Protein AF-A0A353QF83-F1 (afdb_monomer)

Solvent-accessible surface area (backbone atoms only — not comparable to full-atom values): 4524 Å² total; per-residue (Å²): 140,53,66,69,57,52,54,50,53,54,29,26,77,66,37,43,73,87,85,41,61,67,60,50,41,34,74,76,37,52,72,60,32,71,74,39,62,89,53,36,39,64,54,56,42,70,54,88,84,86,89,86,88,88,84,80,87,89,74,81,78,86,79,77,78,79,86,126

Radius of gyration: 19.53 Å; Cα contacts (8 Å, |Δi|>4): 35; chains: 1; bounding box: 42×26×56 Å

Secondary structure (DSSP, 8-state):
--HHHHHHHHHHHTT--TT-HHHHHHHH-HHHHHHHTTSHHHHHHT----------------------

Sequence (68 aa):
ADAIKQAVTKAQSYGSDVFGFGGQLFRKNPKLWKQYRETWPELFSNAEVQSDASGTIIRTGIIRQSSS

pLDDT: mean 90.13, std 13.67, range [46.59, 98.44]

Structure (mmCIF, N/CA/C/O backbone):
data_AF-A0A353QF83-F1
#
_entry.id   AF-A0A353QF83-F1
#
loop_
_atom_site.group_PDB
_atom_site.id
_atom_site.type_symbol
_atom_site.label_atom_id
_atom_site.label_alt_id
_atom_site.label_comp_id
_atom_site.label_asym_id
_atom_site.label_entity_id
_atom_site.label_seq_id
_atom_site.pdbx_PDB_ins_code
_atom_site.Cartn_x
_atom_site.Cartn_y
_atom_sit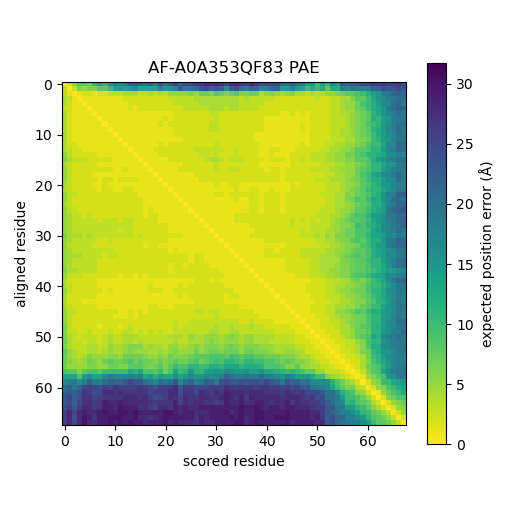e.Cartn_z
_atom_site.occupancy
_atom_site.B_iso_or_equiv
_atom_site.auth_seq_id
_atom_site.auth_comp_id
_atom_site.auth_asym_id
_atom_site.auth_atom_id
_atom_site.pdbx_PDB_model_num
ATOM 1 N N . ALA A 1 1 ? 14.236 0.630 -10.588 1.00 54.31 1 ALA A N 1
ATOM 2 C CA . ALA A 1 1 ? 13.206 -0.160 -9.881 1.00 54.31 1 ALA A CA 1
ATOM 3 C C . ALA A 1 1 ? 12.204 0.750 -9.149 1.00 54.31 1 ALA A C 1
ATOM 5 O O . ALA A 1 1 ? 11.840 0.470 -8.019 1.00 54.31 1 ALA A O 1
ATOM 6 N N . ASP A 1 2 ? 11.756 1.847 -9.773 1.00 75.38 2 ASP A N 1
ATOM 7 C CA . ASP A 1 2 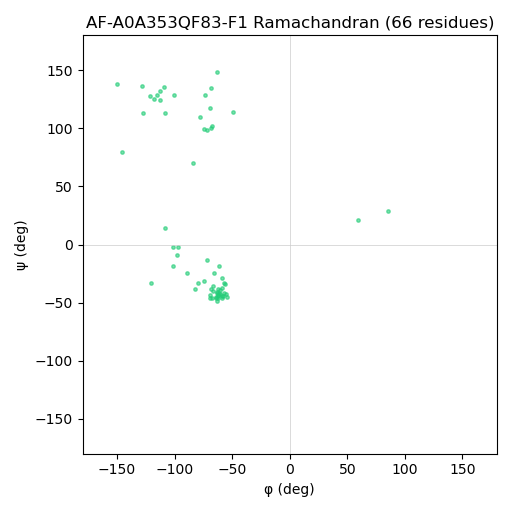? 11.245 3.002 -9.010 1.00 75.38 2 ASP A CA 1
ATOM 8 C C . ASP A 1 2 ? 9.778 3.372 -9.315 1.00 75.38 2 ASP A C 1
ATOM 10 O O . ASP A 1 2 ? 9.029 3.736 -8.417 1.00 75.38 2 ASP A O 1
ATOM 14 N N . ALA A 1 3 ? 9.306 3.179 -10.553 1.00 90.38 3 ALA A N 1
ATOM 15 C CA . ALA A 1 3 ? 7.964 3.610 -10.967 1.00 90.38 3 ALA A CA 1
ATOM 16 C C . ALA A 1 3 ? 6.811 2.933 -10.196 1.00 90.38 3 ALA A C 1
ATOM 18 O O . ALA A 1 3 ? 5.835 3.595 -9.854 1.00 90.38 3 ALA A O 1
ATOM 19 N N . ILE A 1 4 ? 6.929 1.634 -9.883 1.00 93.12 4 ILE A N 1
ATOM 20 C CA . ILE A 1 4 ? 5.920 0.914 -9.085 1.00 93.12 4 ILE A CA 1
ATOM 21 C C . ILE A 1 4 ? 5.836 1.520 -7.683 1.00 93.12 4 ILE A C 1
ATOM 23 O O . ILE A 1 4 ? 4.748 1.851 -7.217 1.00 93.12 4 ILE A O 1
ATOM 27 N N . LYS A 1 5 ? 6.987 1.718 -7.032 1.00 93.31 5 LYS A N 1
ATOM 28 C CA . LYS A 1 5 ? 7.043 2.285 -5.685 1.00 93.31 5 LYS A CA 1
ATOM 29 C C . LYS A 1 5 ? 6.489 3.708 -5.665 1.00 93.31 5 LYS A C 1
ATOM 31 O O . LYS A 1 5 ? 5.639 4.001 -4.837 1.00 93.31 5 LYS A O 1
ATOM 36 N N . GLN A 1 6 ? 6.883 4.556 -6.617 1.00 95.12 6 GLN A N 1
ATOM 37 C CA . GLN A 1 6 ? 6.361 5.921 -6.733 1.00 95.12 6 GLN A CA 1
ATOM 38 C C . GLN A 1 6 ? 4.839 5.957 -6.921 1.00 95.12 6 GLN A C 1
ATOM 40 O O . GLN A 1 6 ? 4.161 6.753 -6.271 1.00 95.12 6 GLN A O 1
ATOM 45 N N . ALA A 1 7 ? 4.289 5.092 -7.779 1.00 96.25 7 ALA A N 1
ATOM 46 C CA . ALA A 1 7 ? 2.850 5.031 -8.018 1.00 96.25 7 ALA A CA 1
ATOM 47 C C . ALA A 1 7 ? 2.083 4.635 -6.747 1.00 96.25 7 ALA A C 1
ATOM 49 O O . ALA A 1 7 ? 1.068 5.251 -6.415 1.00 96.25 7 ALA A O 1
ATOM 50 N N . VAL A 1 8 ? 2.603 3.659 -5.998 1.00 96.88 8 VAL A N 1
ATOM 51 C CA . VAL A 1 8 ? 2.013 3.239 -4.722 1.00 96.88 8 VAL A CA 1
ATOM 52 C C . VAL A 1 8 ? 2.149 4.330 -3.662 1.00 96.88 8 VAL A C 1
ATOM 54 O O . VAL A 1 8 ? 1.148 4.683 -3.048 1.00 96.88 8 VAL A O 1
ATOM 57 N N . THR A 1 9 ? 3.322 4.947 -3.502 1.00 96.75 9 THR A N 1
ATOM 58 C CA . THR A 1 9 ? 3.518 6.068 -2.565 1.00 96.75 9 THR A CA 1
ATOM 59 C C . THR A 1 9 ? 2.589 7.239 -2.886 1.00 96.75 9 THR A C 1
ATOM 61 O O . THR A 1 9 ? 2.038 7.869 -1.983 1.00 96.75 9 THR A O 1
ATOM 64 N N . LYS A 1 10 ? 2.346 7.517 -4.172 1.00 97.88 10 LYS A N 1
ATOM 65 C CA . LYS A 1 10 ? 1.387 8.544 -4.582 1.00 97.88 10 LYS A CA 1
ATOM 66 C C . LYS A 1 10 ? -0.034 8.182 -4.153 1.00 97.88 10 LYS A C 1
ATOM 68 O O . LYS A 1 10 ? -0.712 9.026 -3.576 1.00 97.88 10 LYS A O 1
ATOM 73 N N . ALA A 1 11 ? -0.460 6.941 -4.369 1.00 98.19 11 ALA A N 1
ATOM 74 C CA . ALA A 1 11 ? -1.758 6.448 -3.913 1.00 98.19 11 ALA A CA 1
ATOM 75 C C . ALA A 1 11 ? -1.902 6.510 -2.375 1.00 98.19 11 ALA A C 1
ATOM 77 O O . ALA A 1 11 ? -2.917 6.994 -1.868 1.00 98.19 11 ALA A O 1
ATOM 78 N N . GLN A 1 12 ? -0.853 6.128 -1.638 1.00 98.31 12 GLN A N 1
ATOM 79 C CA . GLN A 1 12 ?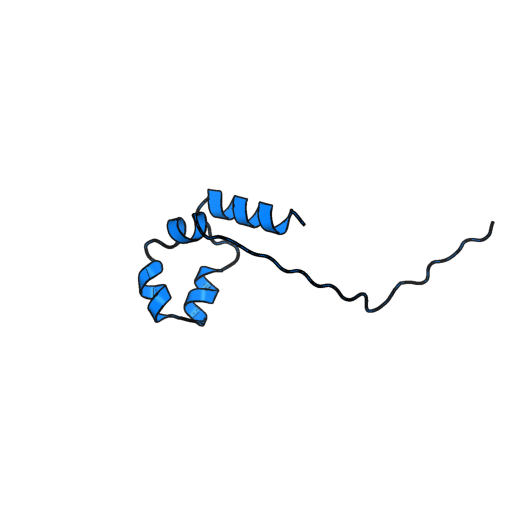 -0.774 6.230 -0.176 1.00 98.31 12 GLN A CA 1
ATOM 80 C C . GLN A 1 12 ? -0.886 7.678 0.315 1.00 98.31 12 GLN A C 1
ATOM 82 O O . GLN A 1 12 ? -1.603 7.938 1.272 1.00 98.31 12 GLN A O 1
ATOM 87 N N . SER A 1 13 ? -0.283 8.653 -0.379 1.00 98.25 13 SER A N 1
ATOM 88 C CA . SER A 1 13 ? -0.420 10.075 -0.009 1.00 98.25 13 SER A CA 1
ATOM 89 C C . SER A 1 13 ? -1.862 10.599 -0.073 1.00 98.25 13 SER A C 1
ATOM 91 O O . SER A 1 13 ? -2.174 11.615 0.542 1.00 98.25 13 SER A O 1
ATOM 93 N N . TYR A 1 14 ? -2.745 9.900 -0.792 1.00 97.88 14 TYR A N 1
ATOM 94 C CA . TYR A 1 14 ? -4.173 10.205 -0.878 1.00 97.88 14 TYR A CA 1
ATOM 95 C C . TYR A 1 14 ? -5.047 9.303 0.006 1.00 97.88 14 TYR A C 1
ATOM 97 O O . TYR A 1 14 ? -6.267 9.460 -0.009 1.00 97.88 14 TYR A O 1
ATOM 105 N N . GLY A 1 15 ? -4.471 8.323 0.715 1.00 97.50 15 GLY A N 1
ATOM 106 C CA . GLY A 1 15 ? -5.235 7.272 1.401 1.00 97.50 15 GLY A CA 1
ATOM 107 C C . GLY A 1 15 ? -6.112 6.443 0.459 1.00 97.50 15 GLY A C 1
ATOM 108 O O . GLY A 1 15 ? -7.095 5.844 0.891 1.00 97.50 15 GLY A O 1
ATOM 109 N N . SER A 1 16 ? -5.794 6.435 -0.839 1.00 97.62 16 SER A N 1
ATOM 110 C CA . SER A 1 16 ? -6.639 5.846 -1.873 1.00 97.62 16 SER A CA 1
ATOM 111 C C . SER A 1 16 ? -6.025 4.557 -2.396 1.00 97.62 16 SER A C 1
ATOM 113 O O . SER A 1 16 ? -4.991 4.565 -3.058 1.00 97.62 16 SER A O 1
ATOM 115 N N . ASP A 1 17 ? 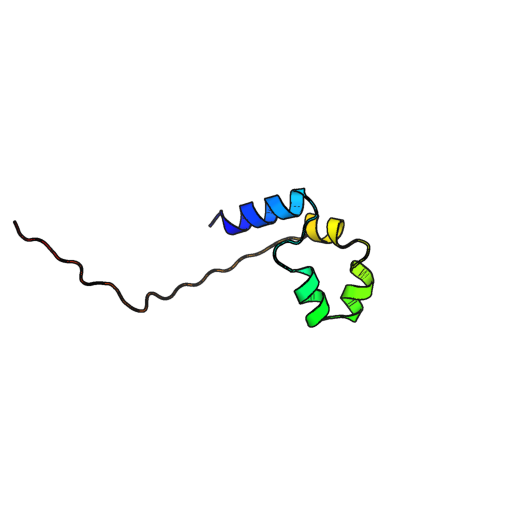-6.684 3.436 -2.129 1.00 97.56 17 ASP A N 1
ATOM 116 C CA . ASP A 1 17 ? -6.259 2.117 -2.591 1.00 97.56 17 ASP A CA 1
ATOM 117 C C . ASP A 1 17 ? -6.744 1.834 -4.025 1.00 97.56 17 ASP A C 1
ATOM 119 O O . ASP A 1 17 ? -7.630 1.015 -4.271 1.00 97.56 17 ASP A O 1
ATOM 123 N N . VAL A 1 18 ? -6.158 2.538 -4.995 1.00 97.62 18 VAL A N 1
ATOM 124 C CA . VAL A 1 18 ? -6.509 2.404 -6.423 1.00 97.62 18 VAL A CA 1
ATOM 125 C C . VAL A 1 18 ? -6.025 1.091 -7.053 1.00 97.62 18 VAL A C 1
ATOM 127 O O . VAL A 1 18 ? -6.461 0.732 -8.144 1.00 97.62 18 VAL A O 1
ATOM 130 N N . PHE A 1 19 ? -5.131 0.367 -6.373 1.00 96.50 19 PHE A N 1
ATOM 131 C CA . PHE A 1 19 ? -4.550 -0.894 -6.846 1.00 96.50 19 PHE A CA 1
ATOM 132 C C . PHE A 1 19 ? -5.252 -2.137 -6.271 1.00 96.50 19 PHE A C 1
ATOM 134 O O . PHE A 1 19 ? -5.012 -3.250 -6.741 1.00 96.50 19 PHE A O 1
ATOM 141 N N . GLY A 1 20 ? -6.151 -1.966 -5.295 1.00 97.06 20 GLY A N 1
ATOM 142 C CA . GLY A 1 20 ? -7.045 -3.015 -4.804 1.00 97.06 20 GLY A CA 1
ATOM 143 C C . GLY A 1 20 ? -6.454 -3.927 -3.725 1.00 97.06 20 GLY A C 1
ATOM 144 O O . GLY A 1 20 ? -6.874 -5.086 -3.613 1.00 97.06 20 GLY A O 1
ATOM 145 N N . PHE A 1 21 ? -5.515 -3.439 -2.913 1.00 97.38 21 PHE A N 1
ATOM 146 C CA . PHE A 1 21 ? -4.931 -4.190 -1.795 1.00 97.38 21 PHE A CA 1
ATOM 147 C C . PHE A 1 21 ? -5.994 -4.660 -0.786 1.00 97.38 21 PHE A C 1
ATOM 149 O O . PHE A 1 21 ? -6.012 -5.831 -0.400 1.00 97.38 21 PHE A O 1
ATOM 156 N N . GLY A 1 22 ? -6.932 -3.791 -0.414 1.00 97.50 22 GLY A N 1
ATOM 157 C CA . GLY A 1 22 ? -8.028 -4.074 0.512 1.00 97.50 22 GLY A CA 1
ATOM 158 C C . GLY A 1 22 ? -9.008 -5.091 -0.061 1.00 97.50 22 GLY A C 1
ATOM 159 O O . GLY A 1 22 ? -9.459 -5.996 0.641 1.00 97.50 22 GLY A O 1
ATOM 160 N N . GLY A 1 23 ? -9.246 -5.037 -1.375 1.00 98.06 23 GLY A N 1
ATOM 161 C CA . GLY A 1 23 ? -10.014 -6.059 -2.087 1.00 98.06 23 GLY A CA 1
ATOM 162 C C . GLY A 1 23 ? -9.353 -7.439 -2.013 1.00 98.06 23 GLY A C 1
ATOM 163 O O . GLY A 1 23 ? -10.026 -8.443 -1.76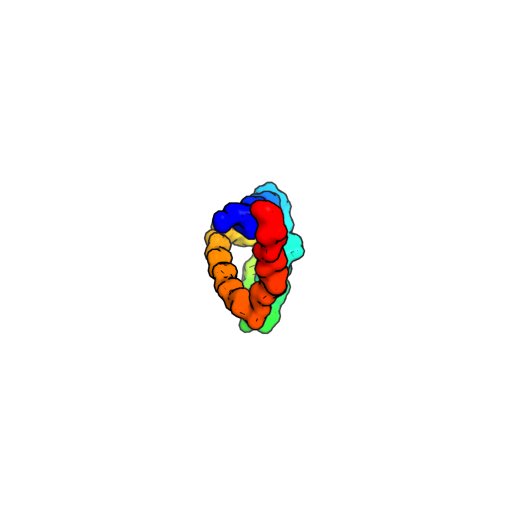7 1.00 98.06 23 GLY A O 1
ATOM 164 N N . GLN A 1 24 ? -8.028 -7.504 -2.158 1.00 98.00 24 GLN A N 1
ATOM 165 C CA . GLN A 1 24 ? -7.277 -8.751 -1.995 1.00 98.00 24 GLN A CA 1
ATOM 166 C C . GLN A 1 24 ? -7.274 -9.239 -0.540 1.00 98.00 24 GLN A C 1
ATOM 168 O O . GLN A 1 24 ? -7.414 -10.444 -0.308 1.00 98.00 24 GLN A O 1
ATOM 173 N N . LEU A 1 25 ? -7.183 -8.330 0.437 1.00 97.75 25 LEU A N 1
ATOM 174 C CA . LEU A 1 25 ? -7.310 -8.659 1.857 1.00 97.75 25 LEU A CA 1
ATOM 175 C C . LEU A 1 25 ? -8.695 -9.233 2.174 1.00 97.75 25 LEU A C 1
ATOM 177 O O . LEU A 1 25 ? -8.781 -10.262 2.838 1.00 97.75 25 LEU A O 1
ATOM 181 N N . PHE A 1 26 ? -9.767 -8.640 1.649 1.00 98.12 26 PHE A N 1
ATOM 182 C CA . PHE A 1 26 ? -11.125 -9.161 1.795 1.00 98.12 26 PHE A CA 1
ATOM 183 C C . PHE A 1 26 ? -11.269 -10.578 1.229 1.00 98.12 26 PHE A C 1
ATOM 185 O O . PHE A 1 26 ? -11.814 -11.450 1.905 1.00 98.12 26 PHE A O 1
ATOM 192 N N . ARG A 1 27 ? -10.740 -10.829 0.022 1.00 98.38 27 ARG A N 1
ATOM 193 C CA . ARG A 1 27 ? -10.796 -12.152 -0.625 1.00 98.38 27 ARG A CA 1
ATOM 194 C C . ARG A 1 27 ? -10.036 -13.221 0.159 1.00 98.38 27 ARG A C 1
ATOM 196 O O . ARG A 1 27 ? -10.514 -14.345 0.263 1.00 98.38 27 ARG A O 1
ATOM 203 N N . LYS A 1 28 ? -8.858 -12.884 0.697 1.00 98.25 28 LYS A N 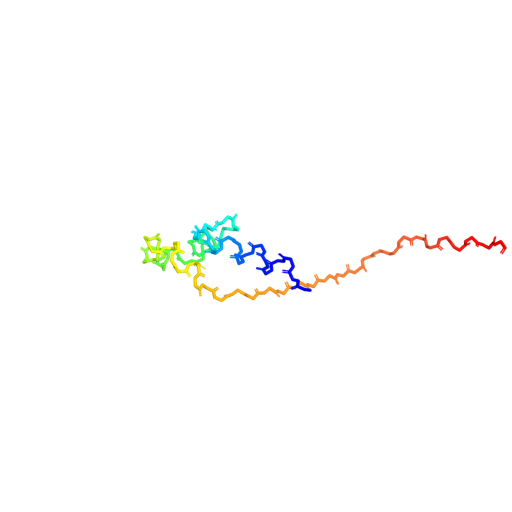1
ATOM 204 C CA . LYS A 1 28 ? -8.009 -13.832 1.438 1.00 98.25 28 LYS A CA 1
ATOM 205 C C . LYS A 1 28 ? -8.433 -14.002 2.897 1.00 98.25 28 LYS A C 1
ATOM 207 O O . LYS A 1 28 ? -8.351 -15.102 3.431 1.00 98.25 28 LYS A O 1
ATOM 212 N N . ASN A 1 29 ? -8.850 -12.922 3.553 1.00 97.94 29 ASN A N 1
ATOM 213 C CA . ASN A 1 29 ? -9.184 -12.900 4.972 1.00 97.94 29 ASN A CA 1
ATOM 214 C C . ASN A 1 29 ? -10.340 -11.918 5.265 1.00 97.94 29 ASN A C 1
ATOM 216 O O . ASN A 1 29 ? -10.126 -10.810 5.770 1.00 97.94 29 ASN A O 1
ATOM 220 N N . PRO A 1 30 ? -11.595 -12.329 5.016 1.00 98.12 30 PRO A N 1
ATOM 221 C CA . PRO A 1 30 ? -12.754 -11.462 5.212 1.00 98.12 30 PRO A CA 1
ATOM 222 C C . PRO A 1 30 ? -12.985 -11.089 6.683 1.00 98.12 30 PRO A C 1
ATOM 224 O O . PRO A 1 30 ? -13.581 -10.050 6.963 1.00 98.12 30 PRO A O 1
ATOM 227 N N . LYS A 1 31 ? -12.518 -11.906 7.641 1.00 98.25 31 LYS A N 1
ATOM 228 C CA . LYS A 1 31 ? -12.609 -11.588 9.076 1.00 98.25 31 LYS A CA 1
ATOM 229 C C . LYS A 1 31 ? -11.695 -10.420 9.439 1.00 98.25 31 LYS A C 1
ATOM 231 O O . LYS A 1 31 ? -12.148 -9.498 10.107 1.00 98.25 31 LYS A O 1
ATOM 236 N N . LEU A 1 32 ? -10.452 -10.443 8.961 1.00 97.31 32 LEU A N 1
ATOM 237 C CA . LEU A 1 32 ? -9.497 -9.356 9.172 1.00 97.31 32 LEU A CA 1
ATOM 238 C C . LEU A 1 32 ? -9.937 -8.081 8.448 1.00 97.31 32 LEU A C 1
ATOM 240 O O . LEU A 1 32 ? -9.915 -7.002 9.029 1.00 97.31 32 LEU A O 1
ATOM 244 N N . TRP A 1 33 ? -10.464 -8.210 7.226 1.00 98.19 33 TRP A N 1
ATOM 245 C CA . TRP A 1 33 ? -11.049 -7.076 6.510 1.00 98.19 33 TRP A CA 1
ATOM 246 C C . TRP A 1 33 ? -12.155 -6.378 7.307 1.00 98.19 33 TRP A C 1
ATOM 248 O O . TRP A 1 33 ? -12.178 -5.154 7.379 1.00 98.19 33 TRP A O 1
ATOM 258 N N . LYS A 1 34 ? -13.049 -7.130 7.967 1.00 98.25 34 LYS A N 1
ATOM 259 C CA . LYS A 1 34 ? -14.096 -6.530 8.813 1.00 98.25 34 LYS A CA 1
ATOM 260 C C . LYS A 1 34 ? -13.537 -5.661 9.944 1.00 98.25 34 LYS A C 1
ATOM 262 O O . LYS A 1 34 ? -14.237 -4.742 10.348 1.00 98.25 34 LYS A O 1
ATOM 267 N N . GLN A 1 35 ? -12.333 -5.948 10.440 1.00 98.06 35 GLN A N 1
ATOM 268 C CA . GLN A 1 35 ? -11.683 -5.167 11.497 1.00 98.06 35 GLN A CA 1
ATOM 269 C C . GLN A 1 35 ? -11.032 -3.892 10.950 1.00 98.06 35 GLN A C 1
ATOM 271 O O . GLN A 1 35 ? -11.006 -2.882 11.640 1.00 98.06 35 GLN A O 1
ATOM 276 N N . TYR A 1 36 ? -10.519 -3.935 9.719 1.00 97.50 36 TYR A N 1
ATOM 277 C CA . TYR A 1 36 ? -9.703 -2.859 9.151 1.00 97.50 36 TYR A CA 1
ATOM 278 C C . TYR A 1 36 ? -10.441 -1.949 8.178 1.00 97.50 36 TYR A C 1
ATOM 280 O O . TYR A 1 36 ? -9.972 -0.847 7.934 1.00 97.50 36 TYR A O 1
ATOM 288 N N . ARG A 1 37 ? -11.583 -2.367 7.619 1.00 97.31 37 ARG A N 1
ATOM 289 C CA . ARG A 1 37 ? -12.259 -1.629 6.538 1.00 97.31 37 ARG A CA 1
ATOM 290 C C . ARG A 1 37 ? -12.591 -0.173 6.886 1.00 97.31 37 ARG A C 1
ATOM 292 O O . ARG A 1 37 ? -12.540 0.670 6.002 1.00 97.31 37 ARG A O 1
ATOM 299 N N . GLU A 1 38 ? -12.911 0.111 8.151 1.00 98.19 38 GLU A N 1
ATOM 300 C CA . GLU A 1 38 ? -13.304 1.456 8.601 1.00 98.19 38 GLU A CA 1
ATOM 301 C C . GLU A 1 38 ? -12.094 2.404 8.679 1.00 98.19 38 GLU A C 1
ATOM 303 O O . GLU A 1 38 ? -12.219 3.594 8.415 1.00 98.19 38 GLU A O 1
ATOM 308 N N . THR A 1 39 ? -10.906 1.873 8.985 1.00 98.00 39 THR A N 1
ATOM 309 C CA . THR A 1 39 ? -9.637 2.621 9.069 1.00 98.00 39 THR A CA 1
ATOM 310 C C . THR A 1 39 ? -8.690 2.294 7.913 1.00 98.00 39 THR A C 1
ATOM 312 O O . THR A 1 39 ? -7.505 2.626 7.945 1.00 98.00 39 THR A O 1
ATOM 315 N N . TRP A 1 40 ? -9.206 1.652 6.859 1.00 98.19 40 TRP A N 1
ATOM 316 C CA . TRP A 1 40 ? -8.398 1.158 5.750 1.00 98.19 40 TRP A CA 1
ATOM 317 C C . TRP A 1 40 ? -7.568 2.246 5.064 1.00 98.19 40 TRP A C 1
ATOM 319 O O . TRP A 1 40 ? -6.398 1.972 4.803 1.00 98.19 40 TRP A O 1
ATOM 329 N N . PRO A 1 41 ? -8.089 3.468 4.816 1.00 98.19 41 PRO A N 1
ATOM 330 C CA . PRO A 1 41 ? -7.284 4.532 4.222 1.00 98.19 41 PRO A CA 1
ATOM 331 C C . PRO A 1 41 ? -5.999 4.818 5.007 1.00 98.19 41 PRO A C 1
ATOM 333 O O . PRO A 1 41 ? -4.929 4.894 4.415 1.00 98.19 41 PRO A O 1
ATOM 336 N N . GLU A 1 42 ? -6.075 4.905 6.337 1.00 98.44 42 GLU A N 1
ATOM 337 C CA . GLU A 1 42 ? -4.917 5.165 7.202 1.00 98.44 42 GLU A CA 1
ATOM 338 C C . GLU A 1 42 ? -3.949 3.975 7.238 1.00 98.44 42 GLU A C 1
ATOM 340 O O . GLU A 1 42 ? -2.734 4.150 7.125 1.00 98.44 42 GLU A O 1
ATOM 345 N N . LEU A 1 43 ? -4.480 2.756 7.350 1.00 98.00 43 LEU A N 1
ATOM 346 C CA . LEU A 1 43 ? -3.669 1.537 7.349 1.00 98.00 43 LEU A CA 1
ATOM 347 C C . LEU A 1 43 ? -2.921 1.361 6.024 1.00 98.00 43 LEU A C 1
ATOM 349 O O . LEU A 1 43 ? -1.733 1.047 6.024 1.00 98.00 43 LEU A O 1
ATOM 353 N N . PHE A 1 44 ? -3.596 1.598 4.898 1.00 98.12 44 PHE A N 1
ATOM 3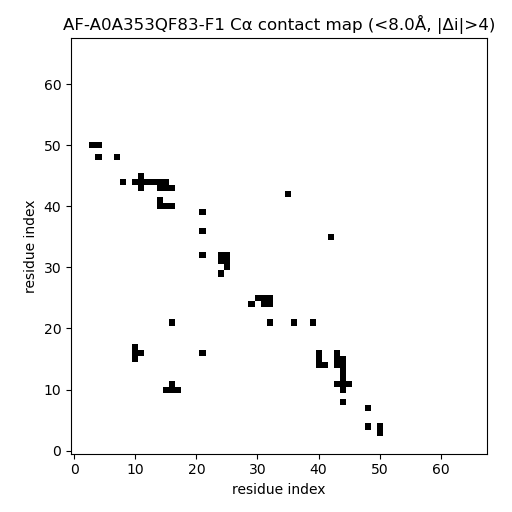54 C CA . PHE A 1 44 ? -2.996 1.535 3.572 1.00 98.12 44 PHE A CA 1
ATOM 355 C C . PHE A 1 44 ? -1.904 2.597 3.392 1.00 98.12 44 PHE A C 1
ATOM 357 O O . PHE A 1 44 ? -0.815 2.268 2.914 1.00 98.12 44 PHE A O 1
ATOM 364 N N . SER A 1 45 ? -2.155 3.841 3.815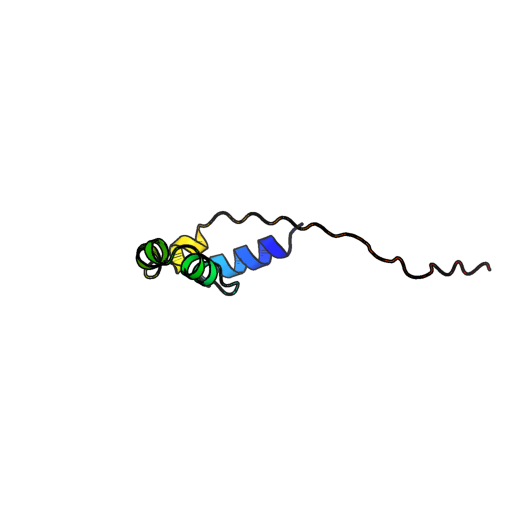 1.00 98.12 45 SER A N 1
ATOM 365 C CA . SER A 1 45 ? -1.178 4.936 3.725 1.00 98.12 45 SER A CA 1
ATOM 366 C C . SER A 1 45 ? 0.141 4.632 4.434 1.00 98.12 45 SER A C 1
ATOM 368 O O . SER A 1 45 ? 1.191 5.067 3.968 1.00 98.12 45 SER A O 1
ATOM 370 N N . ASN A 1 46 ? 0.093 3.878 5.535 1.00 97.75 46 ASN A N 1
ATOM 371 C CA . ASN A 1 46 ? 1.262 3.533 6.349 1.00 97.75 46 ASN A CA 1
ATOM 372 C C . ASN A 1 46 ? 1.857 2.150 6.031 1.00 97.75 46 ASN A C 1
ATOM 374 O O . ASN A 1 46 ? 2.851 1.754 6.639 1.00 97.75 46 ASN A O 1
ATOM 378 N N . ALA A 1 47 ? 1.259 1.393 5.110 1.00 96.50 47 ALA A N 1
ATOM 379 C CA . ALA A 1 47 ? 1.701 0.041 4.803 1.00 96.50 47 ALA A CA 1
ATOM 380 C C . ALA A 1 47 ? 3.075 0.031 4.111 1.00 96.50 47 ALA A C 1
ATOM 382 O O . ALA A 1 47 ? 3.312 0.757 3.142 1.00 96.50 47 ALA A O 1
ATOM 383 N N . GLU A 1 48 ? 3.968 -0.853 4.554 1.00 95.50 48 GLU A N 1
ATOM 384 C CA . GLU A 1 48 ? 5.191 -1.149 3.812 1.00 95.50 48 GLU A CA 1
ATOM 385 C C . GLU A 1 48 ? 4.852 -1.998 2.581 1.00 95.50 48 GLU A C 1
ATOM 387 O O . GLU A 1 48 ? 4.185 -3.030 2.680 1.00 95.50 48 GLU A O 1
ATOM 392 N N . VAL A 1 49 ? 5.319 -1.565 1.407 1.00 92.94 49 VAL A N 1
ATOM 393 C CA . VAL A 1 49 ? 5.062 -2.253 0.140 1.00 92.94 49 VAL A CA 1
ATOM 394 C C . VAL A 1 49 ? 6.368 -2.728 -0.472 1.00 92.94 49 VAL A C 1
ATOM 396 O O . VAL A 1 49 ? 7.284 -1.946 -0.729 1.00 92.94 49 VAL A O 1
ATOM 399 N N . GLN A 1 50 ? 6.413 -4.028 -0.746 1.00 92.88 50 GLN A N 1
ATOM 400 C CA . GLN A 1 50 ? 7.522 -4.702 -1.405 1.00 92.88 50 GLN A CA 1
ATOM 401 C C . GLN A 1 50 ? 7.060 -5.188 -2.780 1.00 92.88 50 GLN A C 1
ATOM 403 O O . GLN A 1 50 ? 5.990 -5.783 -2.913 1.00 92.88 50 GLN A O 1
ATOM 408 N N . SER A 1 51 ? 7.857 -4.911 -3.811 1.00 88.94 51 SER A N 1
ATOM 409 C CA . SER A 1 51 ? 7.581 -5.331 -5.184 1.00 88.94 51 SER A CA 1
ATOM 410 C C . SER A 1 51 ? 8.721 -6.195 -5.704 1.00 88.94 51 SER A C 1
ATOM 412 O O . SER A 1 51 ? 9.870 -5.755 -5.686 1.00 88.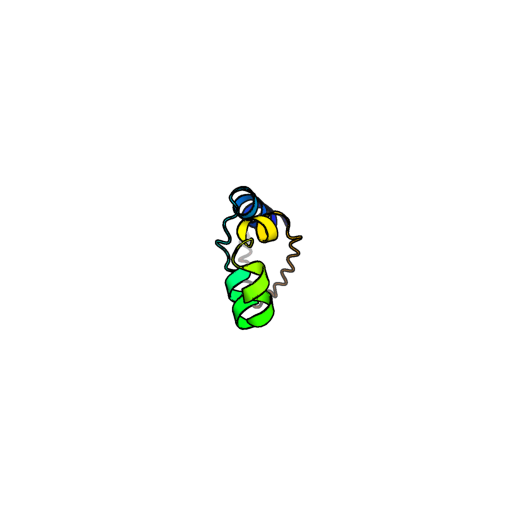94 51 SER A O 1
ATOM 414 N N . ASP A 1 52 ? 8.385 -7.367 -6.229 1.00 91.00 52 ASP A N 1
ATOM 415 C CA . ASP A 1 52 ? 9.296 -8.231 -6.974 1.00 91.00 52 ASP A CA 1
ATOM 416 C C . ASP A 1 52 ? 8.793 -8.328 -8.420 1.00 91.00 52 ASP A C 1
ATOM 418 O O . ASP A 1 52 ? 7.608 -8.571 -8.661 1.00 91.00 52 ASP A O 1
ATOM 422 N N . ALA A 1 53 ? 9.685 -8.077 -9.375 1.00 87.31 53 ALA A N 1
ATOM 423 C CA . ALA A 1 53 ? 9.408 -8.208 -10.794 1.00 87.31 53 ALA A CA 1
ATOM 424 C C . ALA A 1 53 ? 10.477 -9.097 -11.428 1.00 87.31 53 ALA A C 1
ATOM 426 O O . ALA A 1 53 ? 11.638 -8.705 -11.550 1.00 87.31 53 ALA A O 1
ATOM 427 N N . SER A 1 54 ? 10.057 -10.272 -11.892 1.00 90.50 54 SER A N 1
ATOM 428 C CA . SER A 1 54 ? 10.876 -11.173 -12.696 1.00 90.50 54 SER A CA 1
ATOM 429 C C . SER A 1 54 ? 10.357 -11.201 -14.131 1.00 90.50 54 SER A C 1
ATOM 431 O O . SER A 1 54 ? 9.154 -11.248 -14.388 1.00 90.50 54 SER A O 1
ATOM 433 N N . GLY A 1 55 ? 11.278 -11.132 -15.089 1.00 89.38 55 GLY A N 1
ATOM 434 C CA . GLY A 1 55 ? 10.973 -11.180 -16.514 1.00 89.38 55 GLY A CA 1
ATOM 435 C C . GLY A 1 55 ? 11.830 -12.234 -17.196 1.00 89.38 55 GLY A C 1
ATOM 436 O O . GLY A 1 55 ? 13.028 -12.317 -16.943 1.00 89.38 55 GLY A O 1
ATOM 437 N N . THR A 1 56 ? 11.220 -13.030 -18.072 1.00 91.50 56 THR A N 1
ATOM 438 C CA . THR A 1 56 ? 11.938 -13.971 -18.942 1.00 91.50 56 THR A CA 1
ATOM 439 C C . THR A 1 56 ? 11.798 -13.507 -20.384 1.00 91.50 56 THR A C 1
ATOM 441 O O . THR A 1 56 ? 10.682 -13.337 -20.877 1.00 91.50 56 THR A O 1
ATOM 444 N N . ILE A 1 57 ? 12.920 -13.298 -21.075 1.00 86.62 57 ILE A N 1
ATOM 445 C CA . ILE A 1 57 ? 12.910 -12.986 -22.507 1.00 86.62 57 ILE A CA 1
ATOM 446 C C . ILE A 1 57 ? 12.679 -14.293 -23.265 1.00 86.62 57 ILE A C 1
ATOM 448 O O . ILE A 1 57 ? 13.544 -15.161 -23.293 1.00 86.62 57 ILE A O 1
ATOM 452 N N . ILE A 1 58 ? 11.500 -14.434 -23.874 1.00 86.88 58 ILE A N 1
ATOM 453 C CA . ILE A 1 58 ? 11.098 -15.671 -24.567 1.00 86.88 58 ILE A CA 1
ATOM 454 C C . ILE A 1 58 ? 11.530 -15.652 -26.046 1.00 86.88 58 ILE A C 1
ATOM 456 O O . ILE A 1 58 ? 11.706 -16.702 -26.658 1.00 86.88 58 ILE A O 1
ATOM 460 N N . ARG A 1 59 ? 11.723 -14.463 -26.638 1.00 80.94 59 ARG A N 1
ATOM 461 C CA . ARG A 1 59 ? 12.219 -14.268 -28.011 1.00 80.94 59 ARG A CA 1
ATOM 462 C C . ARG A 1 59 ? 12.993 -12.957 -28.115 1.00 80.94 59 ARG A C 1
ATOM 464 O O . ARG A 1 59 ? 12.528 -11.935 -27.618 1.00 80.94 59 ARG A O 1
ATOM 471 N N . THR A 1 60 ? 14.116 -12.967 -28.820 1.00 74.75 60 THR A N 1
ATOM 472 C CA . THR A 1 60 ? 14.758 -11.755 -29.336 1.00 74.75 60 THR A CA 1
ATOM 473 C C . THR A 1 60 ? 14.396 -11.632 -30.816 1.00 74.75 60 THR A C 1
ATOM 475 O O . THR A 1 60 ? 14.480 -12.599 -31.570 1.00 74.75 60 THR A O 1
ATOM 478 N N . GLY A 1 61 ? 13.897 -10.470 -31.243 1.00 71.81 61 GLY A N 1
ATOM 479 C CA . GLY A 1 61 ? 13.713 -10.201 -32.671 1.00 71.81 61 GLY A CA 1
ATOM 480 C C . GLY A 1 61 ? 15.066 -10.197 -33.390 1.00 71.81 61 GLY A C 1
ATOM 481 O O . GLY A 1 61 ? 16.075 -9.838 -32.784 1.00 71.81 61 GLY A O 1
ATOM 482 N N . ILE A 1 62 ? 15.085 -10.601 -34.666 1.00 66.00 62 ILE A N 1
ATOM 483 C CA . ILE A 1 62 ? 16.281 -10.627 -35.525 1.00 66.00 62 ILE A CA 1
ATOM 484 C C . ILE A 1 62 ? 16.997 -9.272 -35.445 1.00 66.00 62 ILE A C 1
ATOM 486 O O . ILE A 1 62 ? 16.474 -8.259 -35.910 1.00 66.00 62 ILE A O 1
ATOM 490 N N . ILE A 1 63 ? 18.207 -9.251 -34.882 1.00 64.94 63 ILE A N 1
ATOM 491 C CA . ILE A 1 63 ? 19.095 -8.091 -34.967 1.00 64.94 63 ILE A CA 1
ATOM 492 C C . ILE A 1 63 ? 19.637 -8.086 -36.397 1.00 64.94 63 ILE A C 1
ATOM 494 O O . ILE A 1 63 ? 20.536 -8.854 -36.733 1.00 64.94 63 ILE A O 1
ATOM 498 N N . ARG A 1 64 ? 19.056 -7.267 -37.279 1.00 57.75 64 ARG A N 1
ATOM 499 C CA . ARG A 1 64 ? 19.607 -7.046 -38.619 1.00 57.75 64 ARG A CA 1
ATOM 500 C C . ARG A 1 64 ? 20.923 -6.282 -38.460 1.00 57.75 64 ARG A C 1
ATOM 502 O O . ARG A 1 64 ? 20.909 -5.070 -38.269 1.00 57.75 64 ARG A O 1
ATOM 509 N N . GLN A 1 65 ? 22.055 -6.981 -38.530 1.00 55.22 65 GLN A N 1
ATOM 510 C CA . GLN A 1 65 ? 23.331 -6.338 -38.836 1.00 55.22 65 GLN A CA 1
ATOM 511 C C . GLN A 1 65 ? 23.259 -5.864 -40.288 1.00 55.22 65 GLN A C 1
ATOM 513 O O . GLN A 1 65 ? 23.359 -6.653 -41.225 1.00 55.22 65 GLN A O 1
ATOM 518 N N . SER A 1 66 ? 23.022 -4.570 -40.479 1.00 55.72 66 SER A N 1
ATOM 519 C CA . SER A 1 66 ? 23.290 -3.917 -41.754 1.00 55.72 66 SER A CA 1
ATOM 520 C C . SER A 1 66 ? 24.805 -3.819 -41.893 1.00 55.72 66 SER A C 1
ATOM 522 O O . SER A 1 66 ? 25.426 -2.954 -41.282 1.00 55.72 66 SER A O 1
ATOM 524 N N . SER A 1 67 ? 25.409 -4.738 -42.640 1.00 51.81 67 SER A N 1
ATOM 525 C CA . SER A 1 67 ? 26.760 -4.542 -43.158 1.00 51.81 67 SER A CA 1
ATOM 526 C C . SER A 1 67 ? 26.684 -3.437 -44.211 1.00 51.81 67 SER A C 1
ATOM 528 O O . SER A 1 67 ? 25.968 -3.569 -45.206 1.00 51.81 67 SER A O 1
ATOM 530 N N . SER A 1 68 ? 27.366 -2.327 -43.970 1.00 46.59 68 SER A N 1
ATOM 531 C CA . SER A 1 68 ? 27.777 -1.368 -44.997 1.00 46.59 68 SER A CA 1
ATOM 532 C C . SER A 1 68 ? 29.263 -1.131 -44.825 1.00 46.59 68 SER A C 1
ATOM 534 O O . SER A 1 68 ? 29.700 -1.118 -43.651 1.00 46.59 68 SER A O 1
#

Mean predicted aligned error: 7.22 Å

Foldseek 3Di:
DPPVVVVQLVCLVVLHPPVCPLVVCCVVPVPVSVVCVVVSSVCSSPDDDDDDDDDDDPDDPDPPPPDD